Protein AF-A0A5C6LRG7-F1 (afdb_monomer_lite)

Structure (mmCIF, N/CA/C/O backbone):
data_AF-A0A5C6LRG7-F1
#
_entry.id   AF-A0A5C6LRG7-F1
#
loop_
_atom_site.group_PDB
_atom_site.id
_atom_site.type_symbol
_atom_site.label_atom_id
_atom_site.label_alt_id
_atom_site.label_comp_id
_atom_site.label_asym_id
_atom_site.label_entity_id
_atom_site.label_seq_id
_atom_site.pdbx_PDB_ins_code
_atom_site.Cartn_x
_atom_site.Cartn_y
_atom_site.Cartn_z
_atom_site.occupancy
_atom_site.B_iso_or_equiv
_atom_site.auth_seq_id
_atom_site.auth_comp_id
_atom_site.auth_asym_id
_atom_site.auth_atom_id
_atom_site.pdbx_PDB_model_num
ATOM 1 N N . MET A 1 1 ? 29.089 10.935 0.384 1.00 23.05 1 MET A N 1
ATOM 2 C CA . MET A 1 1 ? 28.560 11.699 1.531 1.00 23.05 1 MET A CA 1
ATOM 3 C C . MET A 1 1 ? 27.230 11.065 1.903 1.00 23.05 1 MET A C 1
ATOM 5 O O . MET A 1 1 ? 26.234 11.327 1.249 1.00 23.05 1 MET A O 1
ATOM 9 N N . ILE A 1 2 ? 27.254 10.106 2.831 1.00 22.41 2 ILE A N 1
ATOM 10 C CA . ILE A 1 2 ? 26.045 9.436 3.323 1.00 22.41 2 ILE A CA 1
ATOM 11 C C . ILE A 1 2 ? 25.555 10.299 4.480 1.00 22.41 2 ILE A C 1
ATOM 13 O O . ILE A 1 2 ? 26.233 10.390 5.501 1.00 22.41 2 ILE A O 1
ATOM 17 N N . LEU A 1 3 ? 24.439 10.997 4.290 1.00 21.09 3 LEU A N 1
ATOM 18 C CA . LEU A 1 3 ? 23.771 11.681 5.389 1.00 21.09 3 LEU A CA 1
ATOM 19 C C . LEU A 1 3 ? 23.158 10.600 6.284 1.00 21.09 3 LEU A C 1
ATOM 21 O O . LEU A 1 3 ? 22.197 9.940 5.900 1.00 21.09 3 LEU A O 1
ATOM 25 N N . GLN A 1 4 ? 23.749 10.400 7.462 1.00 26.89 4 GLN A N 1
ATOM 26 C CA . GLN A 1 4 ? 23.089 9.728 8.574 1.00 26.89 4 GLN A CA 1
ATOM 27 C C . GLN A 1 4 ? 21.919 10.612 9.010 1.00 26.89 4 GLN A C 1
ATOM 29 O O . GLN A 1 4 ? 22.099 11.570 9.758 1.00 26.89 4 GLN A O 1
ATOM 34 N N . THR A 1 5 ? 20.716 10.333 8.520 1.00 27.53 5 THR A N 1
ATOM 35 C CA . THR A 1 5 ? 19.507 10.898 9.115 1.00 27.53 5 THR A CA 1
ATOM 36 C C . THR A 1 5 ? 19.071 9.974 10.243 1.00 27.53 5 THR A C 1
ATOM 38 O O . THR A 1 5 ? 18.511 8.909 9.987 1.00 27.53 5 THR A O 1
ATOM 41 N N . ASN A 1 6 ? 19.342 10.389 11.484 1.00 28.02 6 ASN A N 1
ATOM 42 C CA . ASN A 1 6 ? 18.586 9.956 12.657 1.00 28.02 6 ASN A CA 1
ATOM 43 C C . ASN A 1 6 ? 17.111 10.288 12.393 1.00 28.02 6 ASN A C 1
ATOM 45 O O . ASN A 1 6 ? 16.696 11.436 12.553 1.00 28.02 6 ASN A O 1
ATOM 49 N N . LEU A 1 7 ? 16.345 9.308 11.924 1.00 30.39 7 LEU A N 1
ATOM 50 C CA . LEU A 1 7 ? 14.893 9.394 11.841 1.00 30.39 7 LEU A CA 1
ATOM 51 C C . LEU A 1 7 ? 14.324 8.622 13.037 1.00 30.39 7 LEU A C 1
ATOM 53 O O . LEU A 1 7 ? 14.796 7.519 13.306 1.00 30.39 7 LEU A O 1
ATOM 57 N N . PRO A 1 8 ? 13.374 9.203 13.785 1.00 30.03 8 PRO A N 1
ATOM 58 C CA . PRO A 1 8 ? 12.800 8.560 14.960 1.00 30.03 8 PRO A CA 1
ATOM 59 C C . PRO A 1 8 ? 11.998 7.309 14.562 1.00 30.03 8 PRO A C 1
ATOM 61 O O . PRO A 1 8 ? 11.436 7.259 13.466 1.00 30.03 8 PRO A O 1
ATOM 64 N N . ASP A 1 9 ? 11.923 6.326 15.468 1.00 39.16 9 ASP A N 1
ATOM 65 C CA . ASP A 1 9 ? 11.253 5.010 15.350 1.00 39.16 9 ASP A CA 1
ATOM 66 C C . ASP A 1 9 ? 9.706 5.075 15.205 1.00 39.16 9 ASP A C 1
ATOM 68 O O . ASP A 1 9 ? 8.965 4.236 15.729 1.00 39.16 9 ASP A O 1
ATOM 72 N N . CYS A 1 10 ? 9.194 6.106 14.532 1.00 30.56 10 CYS A N 1
ATOM 73 C CA . CYS A 1 10 ? 7.782 6.477 14.405 1.00 30.56 10 CYS A CA 1
ATOM 74 C C . CYS A 1 10 ? 7.243 6.258 12.979 1.00 30.56 10 CYS A C 1
ATOM 76 O O . CYS A 1 10 ? 6.340 6.975 12.549 1.00 30.56 10 CYS A O 1
ATOM 78 N N . TRP A 1 11 ? 7.853 5.371 12.189 1.00 44.16 11 TRP A N 1
ATOM 79 C CA . TRP A 1 11 ? 7.571 5.327 10.754 1.00 44.16 11 TRP A CA 1
ATOM 80 C C . TRP A 1 11 ? 6.279 4.554 10.404 1.00 44.16 11 TRP A C 1
ATOM 82 O O . TRP A 1 11 ? 6.015 3.520 11.026 1.00 44.16 11 TRP A O 1
ATOM 92 N N . PRO A 1 12 ? 5.480 5.008 9.409 1.00 49.31 12 PRO A N 1
ATOM 93 C CA . PRO A 1 12 ? 4.297 4.304 8.937 1.00 49.31 12 PRO A CA 1
ATOM 94 C C . PRO A 1 12 ? 4.581 2.913 8.362 1.00 49.31 12 PRO A C 1
ATOM 96 O O . PRO A 1 12 ? 5.537 2.678 7.621 1.00 49.31 12 PRO A O 1
ATOM 99 N N . ILE A 1 13 ? 3.660 2.001 8.643 1.00 51.53 13 ILE A N 1
ATOM 100 C CA . ILE A 1 13 ? 3.531 0.713 7.972 1.00 51.53 13 ILE A CA 1
ATOM 101 C C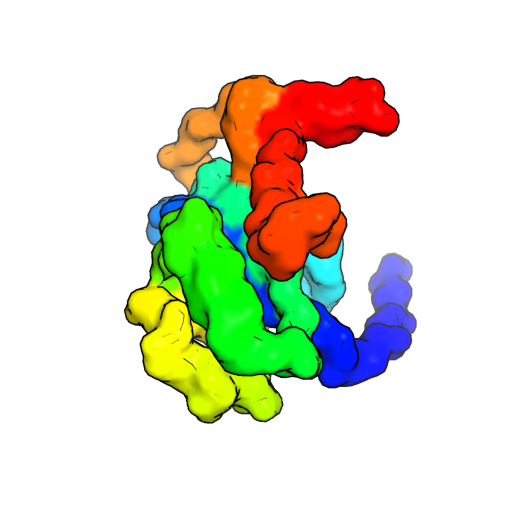 . ILE A 1 13 ? 3.205 0.968 6.500 1.00 51.53 13 ILE A C 1
ATOM 103 O O . ILE A 1 13 ? 2.510 1.922 6.148 1.00 51.53 13 ILE A O 1
ATOM 107 N N . THR A 1 14 ? 3.702 0.108 5.622 1.00 57.22 14 THR A N 1
ATOM 108 C CA . THR A 1 14 ? 3.540 0.262 4.178 1.00 57.22 14 THR A CA 1
ATOM 109 C C . THR A 1 14 ? 2.796 -0.925 3.602 1.00 57.22 14 THR A C 1
ATOM 111 O O . THR A 1 14 ? 3.287 -2.042 3.678 1.00 57.22 14 THR A O 1
ATOM 114 N N . ALA A 1 15 ? 1.644 -0.708 2.978 1.00 56.06 15 ALA A N 1
ATOM 115 C CA . ALA A 1 15 ? 0.927 -1.772 2.282 1.00 56.06 15 ALA A CA 1
ATOM 116 C C . ALA A 1 15 ? 1.019 -1.610 0.762 1.00 56.06 15 ALA A C 1
ATOM 118 O O . ALA A 1 15 ? 1.117 -0.485 0.269 1.00 56.06 15 ALA A O 1
ATOM 119 N N . PHE A 1 16 ? 0.978 -2.716 0.012 1.00 67.81 16 PHE A N 1
ATOM 120 C CA . PHE A 1 16 ? 0.923 -2.661 -1.450 1.00 67.81 16 PHE A CA 1
ATOM 121 C C . PHE A 1 16 ? 0.064 -3.752 -2.090 1.00 67.81 16 PHE A C 1
ATOM 123 O O . PHE A 1 16 ? -0.101 -4.859 -1.576 1.00 67.81 16 PHE A O 1
ATOM 130 N N . VAL A 1 17 ? -0.506 -3.390 -3.240 1.00 48.88 17 VAL A N 1
ATOM 131 C CA . VAL A 1 17 ? -1.616 -4.082 -3.922 1.00 48.88 17 VAL A CA 1
ATOM 132 C C . VAL A 1 17 ? -1.133 -5.154 -4.911 1.00 48.88 17 VAL A C 1
ATOM 134 O O . VAL A 1 17 ? -1.826 -6.139 -5.156 1.00 48.88 17 VAL A O 1
ATOM 137 N N . ARG A 1 18 ? 0.090 -5.027 -5.441 1.00 45.38 18 ARG A N 1
ATOM 138 C CA . ARG A 1 18 ? 0.733 -6.024 -6.315 1.00 45.38 18 ARG A CA 1
ATOM 139 C C . ARG A 1 18 ? 2.204 -6.179 -5.967 1.00 45.38 18 ARG A C 1
ATOM 141 O O . ARG A 1 18 ? 2.885 -5.185 -5.778 1.00 45.38 18 ARG A O 1
ATOM 148 N N . TYR A 1 19 ? 2.692 -7.413 -5.925 1.00 36.75 19 TYR A N 1
ATOM 149 C CA . TYR A 1 19 ? 4.117 -7.726 -5.840 1.00 36.75 19 TYR A CA 1
ATOM 150 C C . TYR A 1 19 ? 4.506 -8.575 -7.035 1.00 36.75 19 TYR A C 1
ATOM 152 O O . TYR A 1 19 ? 3.831 -9.562 -7.330 1.00 36.75 19 TYR A O 1
ATOM 160 N N . TYR A 1 20 ? 5.615 -8.231 -7.673 1.00 33.06 20 TYR A N 1
ATOM 161 C CA . TYR A 1 20 ? 6.305 -9.132 -8.582 1.00 33.06 20 TYR A CA 1
ATOM 162 C C . TYR A 1 20 ? 7.535 -9.663 -7.850 1.00 33.06 20 TYR A C 1
ATOM 164 O O . TYR A 1 20 ? 8.244 -8.910 -7.185 1.00 33.06 20 TYR A O 1
ATOM 172 N N . SER A 1 21 ? 7.775 -10.970 -7.960 1.00 35.25 21 SER A N 1
A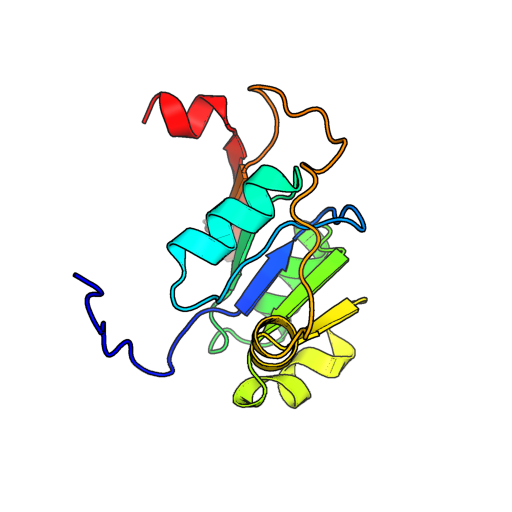TOM 173 C CA . SER A 1 21 ? 8.730 -11.765 -7.168 1.00 35.25 21 SER A CA 1
ATOM 174 C C . SER A 1 21 ? 10.214 -11.385 -7.314 1.00 35.25 21 SER A C 1
ATOM 176 O O . SER A 1 21 ? 11.081 -12.103 -6.823 1.00 35.25 21 SER A O 1
ATOM 178 N N . ARG A 1 22 ? 10.523 -10.274 -7.991 1.00 34.00 22 ARG A N 1
ATOM 179 C CA . ARG A 1 22 ? 11.875 -9.809 -8.318 1.00 34.00 22 ARG A CA 1
ATOM 180 C C . ARG A 1 22 ? 12.012 -8.317 -8.023 1.00 34.00 22 ARG A C 1
ATOM 182 O O . ARG A 1 22 ? 12.223 -7.507 -8.918 1.00 34.00 22 ARG A O 1
ATOM 189 N N . ALA A 1 23 ? 11.828 -7.933 -6.762 1.00 40.72 23 ALA A N 1
ATOM 190 C CA . ALA A 1 23 ? 12.088 -6.564 -6.332 1.00 40.72 23 ALA A CA 1
ATOM 191 C C . ALA A 1 23 ? 13.601 -6.345 -6.144 1.00 40.72 23 ALA A C 1
ATOM 193 O O . ALA A 1 23 ? 14.250 -7.013 -5.341 1.00 40.72 23 ALA A O 1
ATOM 194 N N . CYS A 1 24 ? 14.145 -5.399 -6.907 1.00 38.47 24 CYS A N 1
ATOM 195 C CA . CYS A 1 24 ? 15.531 -4.947 -6.845 1.00 38.47 24 CYS A CA 1
ATOM 196 C C . CYS A 1 24 ? 15.742 -4.052 -5.613 1.00 38.47 24 CYS A C 1
ATOM 198 O O . CYS A 1 24 ? 15.133 -2.983 -5.529 1.00 38.47 24 CYS A O 1
ATOM 200 N N . CYS A 1 25 ? 16.628 -4.441 -4.691 1.00 35.44 25 CYS A N 1
ATOM 201 C CA . CYS A 1 25 ? 16.988 -3.627 -3.528 1.00 35.44 25 CYS A CA 1
ATOM 202 C C . CYS A 1 25 ? 18.510 -3.666 -3.285 1.00 35.44 25 CYS A C 1
ATOM 204 O O . CYS A 1 25 ? 19.156 -4.643 -3.603 1.00 35.44 25 CYS A O 1
ATOM 206 N N . ARG A 1 26 ? 19.142 -2.619 -2.750 1.00 30.52 26 ARG A N 1
ATOM 207 C CA . ARG A 1 26 ? 20.513 -2.668 -2.210 1.00 30.52 26 ARG A CA 1
ATOM 208 C C . ARG A 1 26 ? 20.503 -1.811 -0.950 1.00 30.52 26 ARG A C 1
ATOM 210 O O . ARG A 1 26 ? 20.064 -0.673 -1.041 1.00 30.52 26 ARG A O 1
ATOM 217 N N . SER A 1 27 ? 20.936 -2.372 0.183 1.00 34.53 27 SER A N 1
ATOM 218 C CA . SER A 1 27 ? 21.152 -1.713 1.488 1.00 34.53 27 SER A CA 1
ATOM 219 C C . SER A 1 27 ? 20.185 -0.556 1.802 1.00 34.53 27 SER A C 1
ATOM 221 O O . SER A 1 27 ? 20.485 0.606 1.540 1.00 34.53 27 SER A O 1
ATOM 223 N N . PHE A 1 28 ? 19.017 -0.880 2.361 1.00 46.06 28 PHE A N 1
ATOM 224 C CA . PHE A 1 28 ? 17.924 0.074 2.568 1.00 46.06 28 PHE A CA 1
ATOM 225 C C . PHE A 1 28 ? 18.016 0.791 3.918 1.00 46.06 28 PHE A C 1
ATOM 227 O O . PHE A 1 28 ? 17.795 0.185 4.964 1.00 46.06 28 PHE A O 1
ATOM 234 N N . SER A 1 29 ? 18.259 2.099 3.888 1.00 42.94 29 SER A N 1
ATOM 235 C CA . SER A 1 29 ? 17.940 3.008 4.990 1.00 42.94 29 SER A CA 1
ATOM 236 C C . SER A 1 29 ? 17.244 4.254 4.427 1.00 42.94 29 SER A C 1
ATOM 238 O O . SER A 1 29 ? 17.854 5.056 3.725 1.00 42.94 29 SER A O 1
ATOM 240 N N . GLY A 1 30 ? 15.939 4.396 4.693 1.00 53.94 30 GLY A N 1
ATOM 241 C CA . GLY A 1 30 ? 15.150 5.590 4.355 1.00 53.94 30 GLY A CA 1
ATOM 242 C C . GLY A 1 30 ? 13.976 5.371 3.387 1.00 53.94 30 GLY A C 1
ATOM 243 O O . GLY A 1 30 ? 14.007 4.552 2.471 1.00 53.94 30 GLY A O 1
ATOM 244 N N . ASN A 1 31 ? 12.929 6.173 3.570 1.00 59.88 31 ASN A N 1
ATOM 245 C CA . ASN A 1 31 ? 11.583 5.946 3.018 1.00 59.88 31 ASN A CA 1
ATOM 246 C C . ASN A 1 31 ? 11.451 6.219 1.519 1.00 59.88 31 ASN A C 1
ATOM 248 O O . ASN A 1 31 ? 10.607 5.638 0.840 1.00 59.88 31 ASN A O 1
ATOM 252 N N . ALA A 1 32 ? 12.325 7.072 0.986 1.00 67.19 32 ALA A N 1
ATOM 253 C CA . ALA A 1 32 ? 12.386 7.356 -0.443 1.00 67.19 32 ALA A CA 1
ATOM 254 C C . ALA A 1 32 ? 12.802 6.119 -1.259 1.00 67.19 32 ALA A C 1
ATOM 256 O O . ALA A 1 32 ? 12.322 5.919 -2.374 1.00 67.19 32 ALA A O 1
ATOM 257 N N . LEU A 1 33 ? 13.662 5.261 -0.696 1.00 71.25 33 LEU A N 1
ATOM 258 C CA . LEU A 1 33 ? 14.103 4.030 -1.351 1.00 71.25 33 LEU A CA 1
ATOM 259 C C . LEU A 1 33 ? 12.995 2.975 -1.365 1.00 71.25 33 LEU A C 1
ATOM 261 O O . LEU A 1 33 ? 12.810 2.321 -2.389 1.00 71.25 33 LEU A O 1
ATOM 265 N N . LEU A 1 34 ? 12.237 2.836 -0.268 1.00 74.38 34 LEU A N 1
ATOM 266 C CA . LEU A 1 34 ? 11.093 1.921 -0.196 1.00 74.38 34 LEU A CA 1
ATOM 267 C C . LEU A 1 34 ? 10.025 2.287 -1.225 1.00 74.38 34 LEU A C 1
ATOM 269 O O . LEU A 1 34 ? 9.598 1.428 -1.995 1.00 74.38 34 LEU A O 1
ATOM 273 N N . LEU A 1 35 ? 9.663 3.569 -1.295 1.00 77.88 35 LEU A N 1
ATOM 274 C CA . LEU A 1 35 ? 8.749 4.060 -2.319 1.00 77.88 35 LEU A CA 1
ATOM 275 C C . LEU A 1 35 ? 9.279 3.730 -3.720 1.00 77.88 35 LEU A C 1
ATOM 277 O O . LEU A 1 35 ? 8.558 3.140 -4.516 1.00 77.88 35 LEU A O 1
ATOM 281 N N . LEU A 1 36 ? 10.552 4.024 -4.007 1.00 80.25 36 LEU A N 1
ATOM 282 C CA . LEU A 1 36 ? 11.152 3.737 -5.311 1.00 80.25 36 LEU A CA 1
ATOM 283 C C . LEU A 1 36 ? 11.146 2.239 -5.655 1.00 80.25 36 LEU A C 1
ATOM 285 O O . LEU A 1 36 ? 10.915 1.890 -6.810 1.00 80.25 36 LEU A O 1
ATOM 289 N N . ALA A 1 37 ? 11.394 1.357 -4.686 1.00 79.12 37 ALA A N 1
ATOM 290 C CA . ALA A 1 37 ? 11.336 -0.090 -4.889 1.00 79.12 37 ALA A CA 1
ATOM 291 C C . ALA A 1 37 ? 9.921 -0.555 -5.249 1.00 79.12 37 ALA A C 1
ATOM 293 O O . ALA A 1 37 ? 9.749 -1.325 -6.191 1.00 79.12 37 ALA A O 1
ATOM 294 N N . ILE A 1 38 ? 8.915 -0.036 -4.541 1.00 81.38 38 ILE A N 1
ATOM 295 C CA . ILE A 1 38 ? 7.494 -0.296 -4.802 1.00 81.38 38 ILE A CA 1
ATOM 296 C C . ILE A 1 38 ? 7.127 0.190 -6.207 1.00 81.38 38 ILE A C 1
ATOM 298 O O . ILE A 1 38 ? 6.599 -0.585 -7.002 1.00 81.38 38 ILE A O 1
ATOM 302 N N . VAL A 1 39 ? 7.506 1.423 -6.560 1.00 82.50 39 VAL A N 1
ATOM 303 C CA . VAL A 1 39 ? 7.259 1.973 -7.898 1.00 82.50 39 VAL A CA 1
ATOM 304 C C . VAL A 1 39 ? 7.924 1.118 -8.976 1.00 82.50 39 VAL A C 1
ATOM 306 O O . VAL A 1 39 ? 7.271 0.755 -9.947 1.00 82.50 39 VAL A O 1
ATOM 309 N N . LYS A 1 40 ? 9.200 0.744 -8.810 1.00 82.25 40 LYS A N 1
ATOM 310 C CA . LYS A 1 40 ? 9.930 -0.103 -9.771 1.00 82.25 40 LYS A CA 1
ATOM 311 C C . LYS A 1 40 ? 9.328 -1.496 -9.918 1.00 82.25 40 LYS A C 1
ATOM 313 O O . LYS A 1 40 ? 9.412 -2.073 -10.993 1.00 82.25 40 LYS A O 1
ATOM 318 N N . ALA A 1 41 ? 8.725 -2.028 -8.860 1.00 82.25 41 ALA A N 1
ATOM 319 C CA . ALA A 1 41 ? 7.997 -3.286 -8.910 1.00 82.25 41 ALA A CA 1
ATOM 320 C C . ALA A 1 41 ? 6.612 -3.149 -9.572 1.00 82.25 41 ALA A C 1
ATOM 322 O O . ALA A 1 41 ? 5.897 -4.140 -9.649 1.00 82.25 41 ALA A O 1
ATOM 323 N N . GLY A 1 42 ? 6.199 -1.956 -10.022 1.00 83.31 42 GLY A N 1
ATOM 324 C CA . GLY A 1 42 ? 4.847 -1.706 -10.535 1.00 83.31 42 GLY A CA 1
ATOM 325 C C . GLY A 1 42 ? 3.768 -1.871 -9.463 1.00 83.31 42 GLY A C 1
ATOM 326 O O . GLY A 1 42 ? 2.637 -2.255 -9.760 1.00 83.31 42 GLY A O 1
ATOM 327 N N . ALA A 1 43 ? 4.142 -1.648 -8.206 1.00 86.44 43 ALA A N 1
ATOM 328 C CA . ALA A 1 43 ? 3.275 -1.750 -7.051 1.00 86.44 43 ALA A CA 1
ATOM 329 C C . ALA A 1 43 ? 2.769 -0.363 -6.630 1.00 86.44 43 ALA A C 1
ATOM 331 O O . ALA A 1 43 ? 3.368 0.666 -6.943 1.00 86.44 43 ALA A O 1
ATOM 332 N N . THR A 1 44 ? 1.673 -0.347 -5.874 1.00 87.62 44 THR A N 1
ATOM 333 C CA . THR A 1 44 ? 1.073 0.876 -5.334 1.00 87.62 44 THR A CA 1
ATOM 334 C C . THR A 1 44 ? 1.371 0.998 -3.848 1.00 87.62 44 THR A C 1
ATOM 336 O O . THR A 1 44 ? 1.112 0.062 -3.097 1.00 87.62 44 THR A O 1
ATOM 339 N N . TYR A 1 45 ? 1.875 2.153 -3.423 1.00 87.00 45 TYR A N 1
ATOM 340 C CA . TYR A 1 45 ? 2.194 2.473 -2.035 1.00 87.00 45 TYR A CA 1
ATOM 341 C C . TYR A 1 45 ? 0.968 2.981 -1.259 1.00 87.00 45 TYR A C 1
ATOM 343 O O . TYR A 1 45 ? 0.314 3.938 -1.670 1.00 87.00 45 TYR A O 1
ATOM 351 N N . LEU A 1 46 ? 0.679 2.386 -0.104 1.00 88.56 46 LEU A N 1
ATOM 352 C CA . LEU A 1 46 ? -0.302 2.889 0.859 1.00 88.56 46 LEU A CA 1
ATOM 353 C C . LEU A 1 46 ? 0.396 3.158 2.205 1.00 88.56 46 LEU A C 1
ATOM 355 O O . LEU A 1 46 ? 0.729 2.194 2.903 1.00 88.56 46 LEU A O 1
ATOM 359 N N . PRO A 1 47 ? 0.623 4.431 2.585 1.00 86.44 47 PRO A N 1
ATOM 360 C CA . PRO A 1 47 ? 1.141 4.768 3.905 1.00 86.44 47 PRO A CA 1
ATOM 361 C C . PRO A 1 47 ? 0.068 4.548 4.977 1.00 86.44 47 PRO A C 1
ATOM 363 O O . PRO A 1 47 ? -1.069 5.007 4.839 1.00 86.44 47 PRO A O 1
ATOM 366 N N . LEU A 1 48 ? 0.446 3.889 6.069 1.00 84.06 48 LEU A N 1
ATOM 367 C CA . LEU A 1 48 ? -0.416 3.606 7.214 1.00 84.06 48 LEU A CA 1
ATOM 368 C C . LEU A 1 48 ? 0.259 4.041 8.508 1.00 84.06 48 LEU A C 1
ATOM 370 O O . LEU A 1 48 ? 1.355 3.591 8.820 1.00 84.06 48 LEU A O 1
ATOM 374 N N . ASP A 1 49 ? -0.415 4.863 9.301 1.00 83.69 49 ASP A N 1
ATOM 375 C CA . ASP A 1 49 ? 0.053 5.180 10.648 1.00 83.69 49 ASP A CA 1
ATOM 376 C C . ASP A 1 49 ? -0.230 3.987 11.591 1.00 83.69 49 ASP A C 1
ATOM 378 O O . ASP A 1 49 ? -1.399 3.604 11.727 1.00 83.69 49 ASP A O 1
ATOM 382 N N . PRO A 1 50 ? 0.788 3.375 12.235 1.00 80.19 50 PRO A N 1
ATOM 383 C CA . PRO A 1 50 ? 0.593 2.281 13.193 1.00 80.19 50 PRO A CA 1
ATOM 384 C C . PRO A 1 50 ? -0.298 2.662 14.377 1.00 80.19 50 PRO A C 1
ATOM 386 O O . PRO A 1 50 ? -0.934 1.787 14.969 1.00 80.19 50 PRO A O 1
ATOM 389 N N . GLU A 1 51 ? -0.365 3.949 14.718 1.00 83.00 51 GLU A N 1
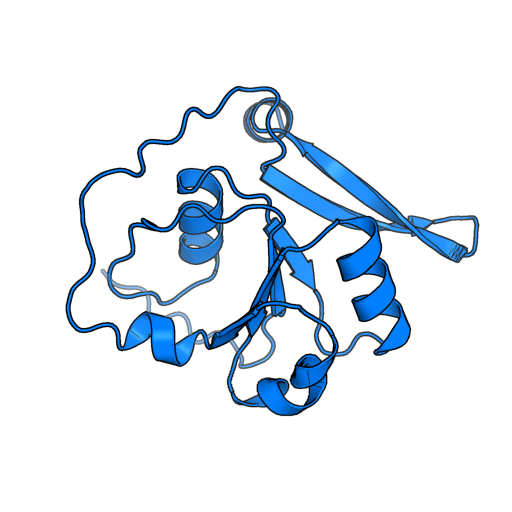ATOM 390 C CA . GLU A 1 51 ? -1.157 4.455 15.834 1.00 83.00 51 GLU A CA 1
ATOM 391 C C . GLU A 1 51 ? -2.650 4.560 15.482 1.00 83.00 51 GLU A C 1
ATOM 393 O O . GLU A 1 51 ? -3.495 4.716 16.368 1.00 83.00 51 GLU A O 1
ATOM 398 N N . TYR A 1 52 ? -3.026 4.400 14.204 1.00 85.25 52 TYR A N 1
ATOM 399 C CA . TYR A 1 52 ? -4.434 4.331 13.822 1.00 85.25 52 TYR A CA 1
ATOM 400 C C . TYR A 1 52 ? -5.141 3.132 14.457 1.00 85.25 52 TYR A C 1
ATOM 402 O O . TYR A 1 52 ? -4.566 2.044 14.549 1.00 85.25 52 TYR A O 1
ATOM 410 N N . PRO A 1 53 ? -6.423 3.284 14.847 1.00 88.50 53 PRO A N 1
ATOM 411 C CA . PRO A 1 53 ? -7.212 2.171 15.352 1.00 88.50 53 PRO A CA 1
ATOM 412 C C . PRO A 1 53 ? -7.177 0.980 14.392 1.00 88.50 53 PRO A C 1
ATOM 414 O O . PRO A 1 53 ? -7.290 1.157 13.179 1.00 88.50 53 PRO A O 1
ATOM 417 N N . GLN A 1 54 ? -7.087 -0.230 14.941 1.00 87.19 54 GLN A N 1
ATOM 418 C CA . GLN A 1 54 ? -7.026 -1.481 14.178 1.00 87.19 54 GLN A CA 1
ATOM 419 C C . GLN A 1 54 ? -8.094 -1.561 13.076 1.00 87.19 54 GLN A C 1
ATOM 421 O O . GLN A 1 54 ? -7.754 -1.752 11.913 1.00 87.19 54 GLN A O 1
ATOM 426 N N . ALA A 1 55 ? -9.359 -1.298 13.414 1.00 88.50 55 ALA A N 1
ATOM 427 C CA . ALA A 1 55 ? -10.464 -1.341 12.455 1.00 88.50 55 ALA A CA 1
ATOM 428 C C . ALA A 1 55 ? -10.280 -0.374 11.268 1.00 88.50 55 ALA A C 1
ATOM 430 O O . ALA A 1 55 ? -10.720 -0.654 10.155 1.00 88.50 55 ALA A O 1
ATOM 431 N N . ARG A 1 56 ? -9.610 0.767 11.483 1.00 89.12 56 ARG A N 1
ATOM 432 C CA . ARG A 1 56 ? -9.306 1.728 10.414 1.00 89.12 56 ARG A CA 1
ATOM 433 C C . ARG A 1 56 ? -8.239 1.180 9.471 1.00 89.12 56 ARG A C 1
ATOM 435 O O . ARG A 1 56 ? -8.375 1.335 8.262 1.00 89.12 56 ARG A O 1
ATOM 442 N N . ILE A 1 57 ? -7.196 0.555 10.014 1.00 87.44 57 ILE A N 1
ATOM 443 C CA . ILE A 1 57 ? -6.125 -0.049 9.216 1.00 87.44 57 ILE A CA 1
ATOM 444 C C . ILE A 1 57 ? -6.677 -1.227 8.407 1.00 87.44 57 ILE A C 1
ATOM 446 O O . ILE A 1 57 ? -6.461 -1.281 7.201 1.00 87.44 57 ILE A O 1
ATOM 450 N N . GLU A 1 58 ? -7.450 -2.114 9.037 1.00 88.19 58 GLU A N 1
ATOM 451 C CA . GLU A 1 58 ? -8.115 -3.237 8.361 1.00 88.19 58 GLU A CA 1
ATOM 452 C C . GLU A 1 58 ? -9.00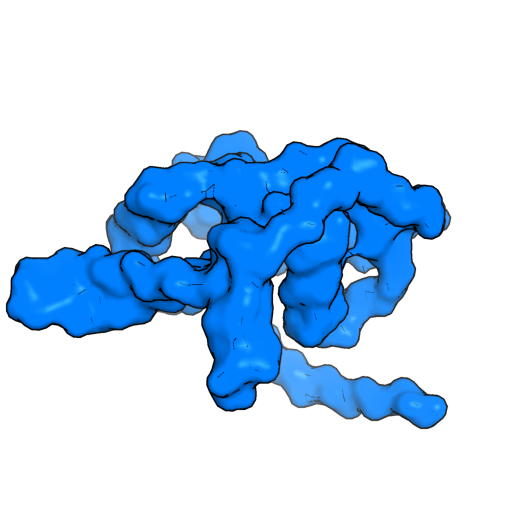3 -2.758 7.210 1.00 88.19 58 GLU A C 1
ATOM 454 O O . GLU A 1 58 ? -8.897 -3.279 6.101 1.00 88.19 58 GLU A O 1
ATOM 459 N N . PHE A 1 59 ? -9.812 -1.718 7.440 1.00 88.62 59 PHE A N 1
ATOM 460 C CA . PHE A 1 59 ? -10.615 -1.097 6.388 1.00 88.62 59 PHE A CA 1
ATOM 461 C C . PHE A 1 59 ? -9.747 -0.609 5.220 1.00 88.62 59 PHE A C 1
ATOM 463 O O . PHE A 1 59 ? -10.019 -0.958 4.077 1.00 88.62 59 PHE A O 1
ATOM 470 N N . MET A 1 60 ? -8.685 0.157 5.492 1.00 88.56 60 MET A N 1
ATOM 471 C CA . MET A 1 60 ? -7.817 0.708 4.443 1.00 88.56 60 MET A CA 1
ATOM 472 C C . MET A 1 60 ? -7.089 -0.386 3.650 1.00 88.56 60 MET A C 1
ATOM 474 O O . MET A 1 60 ? -6.924 -0.256 2.437 1.00 88.56 60 MET A O 1
ATOM 478 N N . LEU A 1 61 ? -6.661 -1.464 4.316 1.00 87.62 61 LEU A N 1
ATOM 479 C CA . LEU A 1 61 ? -6.031 -2.619 3.673 1.00 87.62 61 LEU A CA 1
ATOM 480 C C . LEU A 1 61 ? -7.012 -3.365 2.765 1.00 87.62 61 LEU A C 1
ATOM 482 O O . LEU A 1 61 ? -6.651 -3.734 1.647 1.00 87.62 61 LEU A O 1
ATOM 486 N N . GLN A 1 62 ? -8.244 -3.571 3.236 1.00 87.75 62 GLN A N 1
ATOM 487 C CA . GLN A 1 62 ? -9.295 -4.246 2.479 1.00 87.75 62 GLN A CA 1
ATOM 488 C C . GLN A 1 62 ? -9.762 -3.411 1.283 1.00 87.75 62 GLN A C 1
ATOM 490 O O . GLN A 1 62 ? -9.791 -3.931 0.170 1.00 87.75 62 GLN A O 1
ATOM 495 N N . ASP A 1 63 ? -10.066 -2.128 1.490 1.00 88.81 63 ASP A N 1
ATOM 496 C CA . ASP A 1 63 ? -10.536 -1.207 0.445 1.00 88.81 63 ASP A CA 1
ATOM 497 C C . ASP A 1 63 ? -9.471 -0.991 -0.642 1.00 88.81 63 ASP A C 1
ATOM 499 O O . ASP A 1 63 ? -9.775 -1.019 -1.833 1.00 88.81 63 ASP A O 1
ATOM 503 N N . ALA A 1 64 ? -8.191 -0.906 -0.259 1.00 86.56 64 ALA A N 1
ATOM 504 C CA . ALA A 1 64 ? -7.096 -0.825 -1.224 1.00 86.56 64 ALA A CA 1
ATOM 505 C C . ALA A 1 64 ? -6.774 -2.164 -1.915 1.00 86.56 64 ALA A C 1
ATOM 507 O O . ALA A 1 64 ? -6.000 -2.178 -2.871 1.00 86.56 64 ALA A O 1
ATOM 508 N N . GLY A 1 65 ? -7.302 -3.295 -1.435 1.00 85.38 65 GLY A N 1
ATOM 509 C CA . GLY A 1 65 ? -6.932 -4.621 -1.933 1.00 85.38 65 GLY A CA 1
ATOM 510 C C . GLY A 1 65 ? -5.463 -4.976 -1.674 1.00 85.38 65 GLY A C 1
ATOM 511 O O . GLY A 1 65 ? -4.828 -5.629 -2.504 1.00 85.38 65 GLY A O 1
ATOM 512 N N . ALA A 1 66 ? -4.897 -4.532 -0.548 1.00 84.44 66 ALA A N 1
ATOM 513 C CA . ALA A 1 66 ? -3.490 -4.743 -0.225 1.00 84.44 66 ALA A CA 1
ATOM 514 C C . ALA A 1 66 ? -3.145 -6.240 -0.108 1.00 84.44 66 ALA A C 1
ATOM 516 O O . ALA A 1 66 ? -3.730 -6.985 0.681 1.00 84.44 66 ALA A O 1
ATOM 517 N N . ALA A 1 67 ? -2.157 -6.681 -0.886 1.00 80.94 67 ALA A N 1
ATOM 518 C CA . ALA A 1 67 ? -1.675 -8.059 -0.898 1.00 80.94 67 ALA A CA 1
ATOM 519 C C . ALA A 1 67 ? -0.515 -8.285 0.084 1.00 80.94 67 ALA A C 1
ATOM 521 O O . ALA A 1 67 ? -0.333 -9.405 0.567 1.00 80.94 67 ALA A O 1
ATOM 522 N N . TYR A 1 68 ? 0.249 -7.232 0.377 1.00 84.31 68 TYR A N 1
ATOM 523 C CA . TYR A 1 68 ? 1.424 -7.268 1.240 1.00 84.31 68 TYR A CA 1
ATOM 524 C C . TYR A 1 68 ? 1.450 -6.083 2.197 1.00 84.31 68 TYR A C 1
ATOM 526 O O . TYR A 1 68 ? 0.999 -4.989 1.852 1.00 84.31 68 TYR A O 1
ATOM 534 N N . LEU A 1 69 ? 2.041 -6.308 3.367 1.00 85.69 69 LEU A N 1
ATOM 535 C CA . LEU A 1 69 ? 2.285 -5.314 4.400 1.00 85.69 69 LEU A CA 1
ATOM 536 C C . LEU A 1 69 ? 3.753 -5.359 4.828 1.00 85.69 69 LEU A C 1
ATOM 538 O O . LEU A 1 69 ? 4.213 -6.378 5.327 1.00 85.69 69 LEU A O 1
ATOM 542 N N . ILE A 1 70 ? 4.489 -4.270 4.651 1.00 82.56 70 ILE A N 1
ATOM 543 C CA . ILE A 1 70 ? 5.825 -4.073 5.211 1.00 82.56 70 ILE A CA 1
ATOM 544 C C . ILE A 1 70 ? 5.694 -3.333 6.535 1.00 82.56 70 ILE A C 1
ATOM 546 O O . ILE A 1 70 ? 5.110 -2.250 6.593 1.00 82.56 70 ILE A O 1
ATOM 550 N N . THR A 1 71 ? 6.263 -3.909 7.587 1.00 81.94 71 THR A N 1
ATOM 551 C CA . THR A 1 71 ? 6.291 -3.325 8.930 1.00 81.94 71 THR A CA 1
ATOM 552 C C . THR A 1 71 ? 7.623 -3.627 9.618 1.00 81.94 71 THR A C 1
ATOM 554 O O . THR A 1 71 ? 8.390 -4.474 9.159 1.00 81.94 71 THR A O 1
ATOM 557 N N . SER A 1 72 ? 7.912 -2.933 10.716 1.00 79.56 72 SER A N 1
ATOM 558 C CA . SER A 1 72 ? 9.025 -3.272 11.606 1.00 79.56 72 SER A CA 1
ATOM 559 C C . SER A 1 72 ? 8.625 -4.353 12.613 1.00 79.56 72 SER A C 1
ATOM 561 O O . SER A 1 72 ? 7.436 -4.571 12.874 1.00 79.56 72 SER A O 1
ATOM 563 N N . GLU A 1 73 ? 9.627 -4.999 13.215 1.00 80.75 73 GLU A N 1
ATOM 564 C CA . GLU A 1 73 ? 9.435 -6.039 14.233 1.00 80.75 73 GLU A CA 1
ATOM 565 C C . GLU A 1 73 ? 8.593 -5.541 15.419 1.00 80.75 73 GLU A C 1
ATOM 567 O O . GLU A 1 73 ? 7.683 -6.241 15.860 1.00 80.75 73 GLU A O 1
ATOM 572 N N . LYS A 1 74 ? 8.795 -4.281 15.839 1.00 81.25 74 LYS A N 1
ATOM 573 C CA . LYS A 1 74 ? 8.033 -3.588 16.900 1.00 81.25 74 LYS A CA 1
ATOM 574 C C . LYS A 1 74 ? 6.513 -3.696 16.737 1.00 81.25 74 LYS A C 1
ATOM 576 O O . LYS A 1 74 ? 5.779 -3.690 17.721 1.00 81.25 74 LYS A O 1
ATOM 581 N N . TYR A 1 75 ? 6.042 -3.735 15.497 1.00 80.88 75 TYR A N 1
ATOM 582 C CA . TYR A 1 75 ? 4.627 -3.694 15.151 1.00 80.88 75 TYR A CA 1
ATOM 583 C C . TYR A 1 75 ? 4.107 -5.035 14.607 1.00 80.88 75 TYR A C 1
ATOM 585 O O . TYR A 1 75 ? 2.916 -5.161 14.337 1.00 80.88 75 TYR A O 1
ATOM 593 N N . SER A 1 76 ? 4.971 -6.040 14.459 1.00 79.12 76 SER A N 1
ATOM 594 C CA . SER A 1 76 ? 4.654 -7.328 13.828 1.00 79.12 76 SER A CA 1
ATOM 595 C C . SER A 1 76 ? 3.445 -8.039 14.453 1.00 79.12 76 SER A C 1
ATOM 597 O O . SER A 1 76 ? 2.502 -8.370 13.731 1.00 79.12 76 SER A O 1
ATOM 599 N N . ASP A 1 77 ? 3.420 -8.173 15.782 1.00 83.00 77 ASP A N 1
ATOM 600 C CA . ASP A 1 77 ? 2.331 -8.819 16.531 1.00 83.00 77 ASP A CA 1
ATOM 601 C C . ASP A 1 77 ? 0.978 -8.144 16.294 1.00 83.00 77 ASP A C 1
ATOM 603 O O . ASP A 1 77 ? -0.051 -8.807 16.165 1.00 83.00 77 ASP A O 1
ATOM 607 N N . ARG A 1 78 ? 0.971 -6.810 16.180 1.00 82.25 78 ARG A N 1
ATOM 608 C CA . ARG A 1 78 ? -0.253 -6.043 15.932 1.00 82.25 78 ARG A CA 1
ATOM 609 C C . ARG A 1 78 ? -0.851 -6.380 14.572 1.00 82.25 78 ARG A C 1
ATOM 611 O O . ARG A 1 78 ? -2.066 -6.421 14.457 1.00 82.25 78 ARG A O 1
ATOM 618 N N . PHE A 1 79 ? -0.028 -6.613 13.551 1.00 80.81 79 PHE A N 1
ATOM 619 C CA . PHE A 1 79 ? -0.499 -6.765 12.171 1.00 80.81 79 PHE A CA 1
ATOM 620 C C . PHE A 1 79 ? -0.620 -8.207 11.696 1.00 80.81 79 PHE A C 1
ATOM 622 O O . PHE A 1 79 ? -1.121 -8.419 10.592 1.00 80.81 79 PHE A O 1
ATOM 629 N N . GLN A 1 80 ? -0.219 -9.185 12.515 1.00 77.62 80 GLN A N 1
ATOM 630 C CA . GLN A 1 80 ? -0.102 -10.596 12.136 1.00 77.62 80 GLN A CA 1
ATOM 631 C C . GLN A 1 80 ? -1.363 -11.180 11.473 1.00 77.62 80 GLN A C 1
ATOM 633 O O . GLN A 1 80 ? -1.264 -12.054 10.615 1.00 77.62 80 GLN A O 1
ATOM 638 N N . THR A 1 81 ? -2.547 -10.679 11.834 1.00 79.94 81 THR A N 1
ATOM 639 C CA . THR A 1 81 ? -3.848 -11.143 11.326 1.00 79.94 81 THR A CA 1
ATOM 640 C C . THR A 1 81 ? -4.486 -10.222 10.280 1.00 79.94 81 THR A C 1
ATOM 642 O O . THR A 1 81 ? -5.520 -10.574 9.716 1.00 79.94 81 THR A O 1
ATOM 645 N N . MET A 1 82 ? -3.897 -9.054 9.999 1.00 76.81 82 MET A N 1
ATOM 646 C CA . MET A 1 82 ? -4.526 -7.999 9.188 1.00 76.81 82 MET A CA 1
ATOM 647 C C . MET A 1 82 ? -4.182 -8.060 7.699 1.00 76.81 82 MET A C 1
ATOM 649 O O . MET A 1 82 ? -4.891 -7.477 6.880 1.00 76.81 82 MET A O 1
ATOM 653 N N . ALA A 1 83 ? -3.096 -8.742 7.328 1.00 74.00 83 ALA A N 1
ATOM 654 C CA . ALA A 1 83 ? -2.643 -8.844 5.946 1.00 74.00 83 ALA A CA 1
ATOM 655 C C . ALA A 1 83 ? -2.298 -10.287 5.576 1.00 74.00 83 ALA A C 1
ATOM 657 O O . ALA A 1 83 ? -1.820 -11.063 6.398 1.00 74.00 83 ALA A O 1
ATOM 658 N N . LYS A 1 84 ? -2.509 -10.636 4.302 1.00 73.38 84 LYS A N 1
ATOM 659 C CA . LYS A 1 84 ? -2.217 -11.983 3.782 1.00 73.38 84 LYS A CA 1
ATOM 660 C C . LYS A 1 84 ? -0.727 -12.308 3.803 1.00 73.38 84 LYS A C 1
ATOM 662 O O . LYS A 1 84 ? -0.357 -13.448 4.050 1.00 73.38 84 LYS A O 1
ATOM 667 N N . ASN A 1 85 ? 0.107 -11.311 3.519 1.00 81.50 85 ASN A N 1
ATOM 668 C CA . ASN A 1 85 ? 1.555 -11.438 3.511 1.00 81.50 85 ASN A CA 1
ATOM 669 C C . ASN A 1 85 ? 2.150 -10.268 4.287 1.00 81.50 85 ASN A C 1
ATOM 671 O O . ASN A 1 85 ? 1.870 -9.111 3.970 1.00 81.50 85 ASN A O 1
ATOM 675 N N . ILE A 1 86 ? 2.989 -10.566 5.274 1.00 80.44 86 ILE A N 1
ATOM 676 C CA . ILE A 1 86 ? 3.680 -9.554 6.068 1.00 80.44 86 ILE A CA 1
ATOM 677 C C . ILE A 1 86 ? 5.176 -9.722 5.843 1.00 80.44 86 ILE A C 1
ATOM 679 O O . ILE A 1 86 ? 5.715 -10.822 5.940 1.00 80.44 86 ILE A O 1
ATOM 683 N N . LEU A 1 87 ? 5.837 -8.620 5.520 1.00 79.06 87 LEU A N 1
ATOM 684 C CA . LEU A 1 87 ? 7.268 -8.534 5.301 1.00 79.06 87 LEU A CA 1
ATOM 685 C C . LEU A 1 87 ? 7.869 -7.668 6.407 1.00 79.06 87 LEU A C 1
ATOM 687 O O . LEU A 1 87 ? 7.409 -6.555 6.655 1.00 79.06 87 LEU A O 1
ATOM 691 N N . MET A 1 88 ? 8.904 -8.173 7.070 1.00 77.69 88 MET A N 1
ATOM 692 C CA . MET A 1 88 ? 9.653 -7.379 8.043 1.00 77.69 88 MET A CA 1
ATOM 693 C C . MET A 1 88 ? 10.709 -6.551 7.323 1.00 77.69 88 MET A C 1
ATOM 695 O O . MET A 1 88 ? 11.516 -7.101 6.570 1.00 77.69 88 MET A O 1
ATOM 699 N N . GLU A 1 89 ? 10.743 -5.246 7.583 1.00 74.19 89 GLU A N 1
ATOM 700 C CA . GLU A 1 89 ? 11.748 -4.352 6.998 1.00 74.19 89 GLU A CA 1
ATOM 701 C C . GLU A 1 89 ? 13.177 -4.815 7.327 1.00 74.19 89 GLU A C 1
ATOM 703 O O . GLU A 1 89 ? 14.041 -4.860 6.450 1.00 74.19 89 GLU A O 1
ATOM 708 N N . ASP A 1 90 ? 13.418 -5.247 8.566 1.00 69.75 90 ASP A N 1
ATOM 709 C CA . ASP A 1 90 ? 14.746 -5.674 9.011 1.00 69.75 90 ASP A CA 1
ATOM 710 C C . ASP A 1 90 ? 15.226 -6.954 8.317 1.00 69.75 90 ASP A C 1
ATOM 712 O O . ASP A 1 90 ? 16.419 -7.091 8.036 1.00 69.75 90 ASP A O 1
ATOM 716 N N . LEU A 1 91 ? 14.307 -7.857 7.955 1.00 65.31 91 LEU A N 1
ATOM 717 C CA . LEU A 1 91 ? 14.634 -9.046 7.163 1.00 65.31 91 LEU A CA 1
ATOM 718 C C . LEU A 1 91 ? 14.965 -8.681 5.713 1.00 65.31 91 LEU A C 1
ATOM 720 O O . LEU A 1 91 ? 15.870 -9.272 5.125 1.00 65.31 91 LEU A O 1
ATOM 724 N N . LEU A 1 92 ? 14.290 -7.674 5.147 1.00 66.25 92 LEU A N 1
ATOM 725 C CA . LEU A 1 92 ? 14.610 -7.169 3.809 1.00 66.25 92 LEU A CA 1
ATOM 726 C C . LEU A 1 92 ? 16.016 -6.560 3.755 1.00 66.25 92 LEU A C 1
ATOM 728 O O . LEU A 1 92 ? 16.674 -6.678 2.726 1.00 66.25 92 LEU A O 1
ATOM 732 N N . ARG A 1 93 ? 16.501 -5.957 4.850 1.00 64.56 93 ARG A N 1
ATOM 733 C CA . ARG A 1 93 ? 17.864 -5.397 4.943 1.00 64.56 93 ARG A CA 1
ATOM 734 C C . ARG A 1 93 ? 18.950 -6.471 5.010 1.00 64.56 93 ARG A C 1
ATOM 736 O O . ARG A 1 93 ? 20.049 -6.252 4.501 1.00 64.56 93 ARG A O 1
ATOM 743 N N . GLN A 1 94 ? 18.646 -7.611 5.625 1.00 63.56 94 GLN A N 1
ATOM 744 C CA . GLN A 1 94 ? 19.593 -8.703 5.878 1.00 63.56 94 GLN A CA 1
ATOM 745 C C . GLN A 1 94 ? 19.724 -9.694 4.712 1.00 63.56 94 GLN A C 1
ATOM 747 O O . GLN A 1 94 ? 20.499 -10.645 4.805 1.00 63.56 94 GLN A O 1
ATOM 752 N N . ALA A 1 95 ? 18.997 -9.486 3.608 1.00 61.25 95 ALA A N 1
ATOM 753 C CA . ALA A 1 95 ? 19.076 -10.355 2.442 1.00 61.25 95 ALA A CA 1
ATOM 754 C C . ALA A 1 95 ? 20.527 -10.413 1.898 1.00 61.25 95 ALA A C 1
ATOM 756 O O . ALA A 1 95 ? 21.082 -9.378 1.517 1.00 61.25 95 ALA A O 1
ATOM 757 N N . PRO A 1 96 ? 21.159 -11.605 1.852 1.00 49.50 96 PRO A N 1
ATOM 758 C CA . PRO A 1 96 ? 22.598 -11.745 1.606 1.00 49.50 96 PRO A CA 1
ATOM 759 C C . PRO A 1 96 ? 23.001 -11.436 0.160 1.00 49.50 96 PRO A C 1
ATOM 761 O O . PRO A 1 96 ? 24.159 -11.117 -0.109 1.00 49.50 96 PRO A O 1
ATOM 764 N N . GLN A 1 97 ? 22.056 -11.514 -0.778 1.00 58.75 97 GLN A N 1
ATOM 765 C CA . GLN A 1 97 ? 22.282 -11.222 -2.185 1.00 58.75 97 GLN A CA 1
ATOM 766 C C . GLN A 1 97 ? 20.994 -10.678 -2.796 1.00 58.75 97 GLN A C 1
ATOM 768 O O . GLN A 1 97 ? 19.952 -11.330 -2.762 1.00 58.75 97 GLN A O 1
ATOM 773 N N . TYR A 1 98 ? 21.069 -9.472 -3.344 1.00 64.69 98 TYR A N 1
ATOM 774 C CA . TYR A 1 98 ? 19.958 -8.874 -4.063 1.00 64.69 98 TYR A CA 1
ATOM 775 C C . TYR A 1 98 ? 20.127 -9.117 -5.558 1.00 64.69 98 TYR A C 1
ATOM 777 O O . TYR A 1 98 ? 21.220 -8.924 -6.098 1.00 64.69 98 TYR A O 1
ATOM 785 N N . ASP A 1 99 ? 19.044 -9.509 -6.225 1.00 66.69 99 ASP A N 1
ATOM 786 C CA . ASP A 1 99 ? 19.008 -9.535 -7.681 1.00 66.69 99 ASP A CA 1
ATOM 787 C C . ASP A 1 99 ? 19.008 -8.089 -8.202 1.00 66.69 99 ASP A C 1
ATOM 789 O O . ASP A 1 99 ? 18.184 -7.255 -7.813 1.00 66.69 99 ASP A O 1
ATOM 793 N N . VAL A 1 100 ? 19.987 -7.773 -9.046 1.00 69.38 100 VAL A N 1
ATOM 794 C CA . VAL A 1 100 ? 20.130 -6.453 -9.678 1.00 69.38 100 VAL A CA 1
ATOM 795 C C . VAL A 1 100 ? 19.455 -6.397 -11.046 1.00 69.38 100 VAL A C 1
ATOM 797 O O . VAL A 1 100 ? 19.454 -5.345 -11.685 1.00 69.38 100 VAL A O 1
ATOM 800 N N . THR A 1 101 ? 18.879 -7.512 -11.493 1.00 75.12 101 THR A N 1
ATOM 801 C CA . THR A 1 101 ? 18.089 -7.574 -12.716 1.00 75.12 101 THR A CA 1
ATOM 802 C C . THR A 1 101 ? 16.848 -6.695 -12.552 1.00 75.12 101 THR A C 1
ATOM 804 O O . THR A 1 101 ? 16.124 -6.839 -11.561 1.00 75.12 101 THR A O 1
ATOM 807 N N . PRO A 1 102 ? 16.577 -5.770 -13.491 1.00 71.31 102 PRO A N 1
ATOM 808 C CA . PRO A 1 102 ? 15.335 -5.017 -13.475 1.00 71.31 102 PRO A CA 1
ATOM 809 C C . PRO A 1 102 ? 14.127 -5.968 -13.471 1.00 71.31 102 PRO A C 1
ATOM 811 O O . PRO A 1 102 ? 14.143 -6.961 -14.205 1.00 71.31 102 PRO A O 1
ATOM 814 N N . PRO A 1 103 ? 13.086 -5.691 -12.668 1.00 77.00 103 PRO A N 1
ATOM 815 C CA . PRO A 1 103 ? 11.856 -6.466 -12.720 1.00 77.00 103 PRO A CA 1
ATOM 816 C C . PRO A 1 103 ? 11.262 -6.403 -14.128 1.00 77.00 103 PRO A C 1
ATOM 818 O O . PRO A 1 103 ? 11.184 -5.334 -14.733 1.00 77.00 103 PRO A O 1
ATOM 821 N N . ASP A 1 104 ? 10.826 -7.553 -14.633 1.00 83.81 104 ASP A N 1
ATOM 822 C CA . ASP A 1 104 ? 10.116 -7.656 -15.907 1.00 83.81 104 ASP A CA 1
ATOM 823 C C . ASP A 1 104 ? 8.656 -7.224 -15.713 1.00 83.81 104 ASP A C 1
ATOM 825 O O . ASP A 1 104 ? 7.746 -8.041 -15.565 1.00 83.81 104 ASP A O 1
ATOM 829 N N . VAL A 1 105 ? 8.460 -5.912 -15.565 1.00 84.12 105 VAL A N 1
ATOM 830 C CA . VAL A 1 105 ? 7.167 -5.283 -15.291 1.00 84.12 105 VAL A CA 1
ATOM 831 C C . VAL A 1 105 ? 6.996 -4.084 -16.213 1.00 84.12 105 VAL A C 1
ATOM 833 O O . VAL A 1 105 ? 7.834 -3.185 -16.259 1.00 84.12 105 VAL A O 1
ATOM 836 N N . MET A 1 106 ? 5.880 -4.055 -16.937 1.00 87.69 106 MET A N 1
ATOM 837 C CA . MET A 1 106 ? 5.471 -2.894 -17.720 1.00 87.69 106 MET A CA 1
ATOM 838 C C . MET A 1 106 ? 4.704 -1.924 -16.819 1.00 87.69 106 MET A C 1
ATOM 840 O O . MET A 1 106 ? 3.729 -2.319 -16.185 1.00 87.69 106 MET A O 1
ATOM 844 N N . ILE A 1 107 ? 5.149 -0.669 -16.777 1.00 87.44 107 ILE A N 1
ATOM 845 C CA . ILE A 1 107 ? 4.523 0.416 -16.014 1.00 87.44 107 ILE A CA 1
ATOM 846 C C . ILE A 1 107 ? 4.133 1.520 -16.998 1.00 87.44 107 ILE A C 1
ATOM 848 O O . ILE A 1 107 ? 4.937 1.940 -17.831 1.00 87.44 107 ILE A O 1
ATOM 852 N N . THR A 1 108 ? 2.896 1.985 -16.901 1.00 91.38 108 THR A N 1
ATOM 853 C CA . THR A 1 108 ? 2.278 3.019 -17.731 1.00 91.38 108 THR A CA 1
ATOM 854 C C . THR A 1 108 ? 2.043 4.297 -16.930 1.00 91.38 108 THR A C 1
ATOM 856 O O . THR A 1 108 ? 2.026 4.302 -15.701 1.00 91.38 108 THR A O 1
ATOM 859 N N . MET A 1 109 ? 1.798 5.405 -17.630 1.00 92.25 109 MET A N 1
ATOM 860 C CA . MET A 1 109 ? 1.483 6.690 -16.994 1.00 92.25 109 MET A CA 1
ATOM 861 C C . MET A 1 109 ? 0.149 6.678 -16.221 1.00 92.25 109 MET A C 1
ATOM 863 O O . MET A 1 109 ? -0.092 7.549 -15.385 1.00 92.25 109 MET A O 1
ATOM 867 N N . GLN A 1 110 ? -0.719 5.701 -16.486 1.00 92.06 110 GLN A N 1
ATOM 868 C CA . GLN A 1 110 ? -2.015 5.547 -15.828 1.00 92.06 110 GLN A CA 1
ATOM 869 C C . GLN A 1 110 ? -1.944 4.694 -14.556 1.00 92.06 110 GLN A C 1
ATOM 871 O O . GLN A 1 110 ? -2.899 4.707 -13.781 1.00 92.06 110 GLN A O 1
ATOM 876 N N . ASP A 1 111 ? -0.836 3.989 -14.311 1.00 89.56 111 ASP A N 1
ATOM 877 C CA . ASP A 1 111 ? -0.703 3.142 -13.127 1.00 89.56 111 ASP A CA 1
ATOM 878 C C . ASP A 1 111 ? -0.644 3.970 -11.841 1.00 89.56 111 ASP A C 1
ATOM 880 O O . ASP A 1 111 ? -0.026 5.038 -11.784 1.00 89.56 111 ASP A O 1
ATOM 884 N 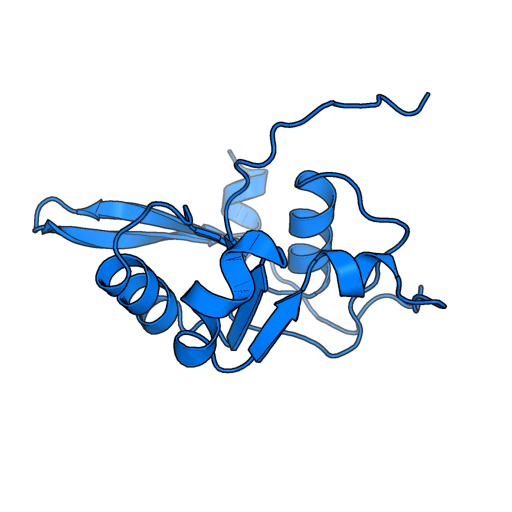N . VAL A 1 112 ? -1.300 3.465 -10.793 1.00 90.06 112 VAL A N 1
ATOM 885 C CA . VAL A 1 112 ? -1.379 4.118 -9.481 1.00 90.06 112 VAL A CA 1
ATOM 886 C C . VAL A 1 112 ? -0.084 3.888 -8.708 1.00 90.06 112 VAL A C 1
ATOM 888 O O . VAL A 1 112 ? 0.295 2.751 -8.426 1.00 90.06 112 VAL A O 1
ATOM 891 N N . VAL A 1 113 ? 0.570 4.979 -8.315 1.00 88.44 113 VAL A N 1
ATOM 892 C CA . VAL A 1 113 ? 1.824 4.963 -7.553 1.00 88.44 113 VAL A CA 1
ATOM 893 C C . VAL A 1 113 ? 1.557 4.930 -6.064 1.00 88.44 113 VAL A C 1
ATOM 895 O O . VAL A 1 113 ? 2.222 4.191 -5.342 1.00 88.44 113 VAL A O 1
ATOM 898 N N . TYR A 1 114 ? 0.578 5.700 -5.589 1.00 88.06 114 TYR A N 1
ATOM 899 C CA . TYR A 1 114 ? 0.191 5.667 -4.187 1.00 88.06 114 TYR A CA 1
ATOM 900 C C . TYR A 1 114 ? -1.281 6.005 -3.961 1.00 88.06 114 TYR A C 1
ATOM 902 O O . TYR A 1 114 ? -1.916 6.679 -4.773 1.00 88.06 114 TYR A O 1
ATOM 910 N N . VAL A 1 115 ? -1.812 5.536 -2.831 1.00 89.69 115 VAL A N 1
ATOM 911 C CA . VAL A 1 115 ? -3.162 5.851 -2.349 1.00 89.69 115 VAL A CA 1
ATOM 912 C C . VAL A 1 115 ? -3.062 6.555 -1.005 1.00 89.69 115 VAL A C 1
ATOM 914 O O . VAL A 1 115 ? -2.472 6.020 -0.071 1.00 89.69 115 VAL A O 1
ATOM 917 N N . LEU A 1 116 ? -3.657 7.741 -0.886 1.00 87.88 116 LEU A N 1
ATOM 918 C CA . LEU A 1 116 ? -3.775 8.458 0.386 1.00 87.88 116 LEU A CA 1
ATOM 919 C C . LEU A 1 116 ? -5.220 8.450 0.852 1.00 87.88 116 LEU A C 1
ATOM 921 O O . LEU A 1 116 ? -6.114 8.836 0.104 1.00 87.88 116 LEU A O 1
ATOM 925 N N . TYR A 1 117 ? -5.456 8.072 2.104 1.00 87.50 117 TYR A N 1
ATOM 926 C CA . TYR A 1 117 ? -6.792 8.176 2.673 1.00 87.50 117 TYR A CA 1
ATOM 927 C C . TYR A 1 117 ? -6.984 9.503 3.381 1.00 87.50 117 TYR A C 1
ATOM 929 O O . TYR A 1 117 ? -6.177 9.918 4.211 1.00 87.50 117 TYR A O 1
ATOM 937 N N . THR A 1 118 ? -8.115 10.129 3.094 1.00 86.75 118 THR A N 1
ATOM 938 C CA . THR A 1 118 ? -8.552 11.363 3.745 1.00 86.75 118 THR A CA 1
ATOM 939 C C . THR A 1 118 ? -9.766 11.085 4.621 1.00 86.75 118 THR A C 1
ATOM 941 O O . THR A 1 118 ? -10.510 10.129 4.386 1.00 86.75 118 THR A O 1
ATOM 944 N N . SER A 1 119 ? -9.977 11.898 5.659 1.00 79.81 119 SER A N 1
ATOM 945 C CA . SER A 1 119 ? -11.217 11.870 6.436 1.00 7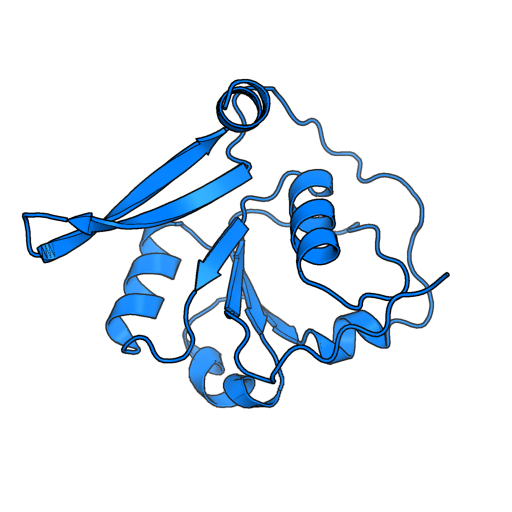9.81 119 SER A CA 1
ATOM 946 C C . SER A 1 119 ? -12.374 12.310 5.537 1.00 79.81 119 SER A C 1
ATOM 948 O O . SER A 1 119 ? -12.535 13.499 5.267 1.00 79.81 119 SER A O 1
ATOM 950 N N . GLY A 1 120 ? -13.155 11.358 5.026 1.00 70.06 120 GLY A N 1
ATOM 951 C CA . GLY A 1 120 ? -14.336 11.671 4.232 1.00 70.06 120 GLY A CA 1
ATOM 952 C C . GLY A 1 120 ? -15.385 12.401 5.071 1.00 70.06 120 GLY A C 1
ATOM 953 O O . GLY A 1 120 ? -15.561 12.113 6.254 1.00 70.06 120 GLY A O 1
ATOM 954 N N . SER A 1 121 ? -16.134 13.315 4.450 1.00 68.12 121 SER A N 1
ATOM 955 C CA . SER A 1 121 ? -17.250 14.034 5.089 1.00 68.12 121 SER A CA 1
ATOM 956 C C . SER A 1 121 ? -18.369 13.113 5.595 1.00 68.12 121 SER A C 1
ATOM 958 O O . SER A 1 121 ? -19.139 13.496 6.467 1.00 68.12 121 SER A O 1
ATOM 960 N N . THR A 1 122 ? -18.439 11.887 5.073 1.00 77.62 122 THR A N 1
ATOM 961 C CA . THR A 1 122 ? -19.384 10.831 5.462 1.00 77.62 122 THR A CA 1
ATOM 962 C C . THR A 1 122 ? -18.871 9.957 6.615 1.00 77.62 122 THR A C 1
ATOM 964 O O . THR A 1 122 ? -19.462 8.922 6.905 1.00 77.62 122 THR A O 1
ATOM 967 N N . GLY A 1 123 ? -17.746 10.318 7.245 1.00 76.31 123 GLY A N 1
ATOM 968 C CA . GLY A 1 123 ? -17.124 9.581 8.352 1.00 76.31 123 GLY A CA 1
ATOM 969 C C . GLY A 1 123 ? -16.258 8.390 7.925 1.00 76.31 123 GLY A C 1
ATOM 970 O O . GLY A 1 123 ? -15.311 8.047 8.629 1.00 76.31 123 GLY A O 1
ATOM 971 N N . GLN A 1 124 ? -16.514 7.798 6.754 1.00 80.88 124 GLN A N 1
ATOM 972 C CA . GLN A 1 124 ? -15.652 6.757 6.187 1.00 80.88 124 GLN A CA 1
ATOM 973 C C . GLN A 1 124 ? -14.455 7.366 5.434 1.00 80.88 124 GLN A C 1
ATOM 975 O O . GLN A 1 124 ? -14.647 8.292 4.634 1.00 80.88 124 GLN A O 1
ATOM 980 N N . PRO A 1 125 ? -13.221 6.875 5.668 1.00 84.31 125 PRO A N 1
ATOM 981 C CA . PRO A 1 125 ? -12.051 7.310 4.915 1.00 84.31 125 PRO A CA 1
ATOM 982 C C . PRO A 1 125 ? -12.208 7.055 3.411 1.00 84.31 125 PRO A C 1
ATOM 984 O O . PRO A 1 125 ? -12.735 6.021 3.017 1.00 84.31 125 PRO A O 1
ATOM 987 N N . LYS A 1 126 ? -11.726 7.979 2.572 1.00 87.81 126 LYS A N 1
ATOM 988 C CA . LYS A 1 126 ? -11.744 7.830 1.105 1.00 87.81 126 LYS A CA 1
ATOM 989 C C . LYS A 1 126 ? -10.325 7.744 0.561 1.00 87.81 126 LYS A C 1
ATOM 991 O O . LYS A 1 126 ? -9.540 8.663 0.809 1.00 87.81 126 LYS A O 1
ATOM 996 N N . GLY A 1 127 ? -10.028 6.676 -0.179 1.00 88.12 127 GLY A N 1
ATOM 997 C CA . GLY A 1 127 ? -8.754 6.484 -0.866 1.00 88.12 127 GLY A CA 1
ATOM 998 C C . GLY A 1 127 ? -8.644 7.365 -2.110 1.00 88.12 127 GLY A C 1
ATOM 999 O O . GLY A 1 127 ? -9.396 7.212 -3.069 1.00 88.12 127 GLY A O 1
ATOM 1000 N N . VAL A 1 128 ? -7.696 8.295 -2.100 1.00 91.56 128 VAL A N 1
ATOM 1001 C CA . VAL A 1 128 ? -7.328 9.134 -3.242 1.00 91.56 128 VAL A CA 1
ATOM 1002 C C . VAL A 1 128 ? -6.153 8.476 -3.948 1.00 91.56 128 VAL A C 1
ATOM 1004 O O . VAL A 1 128 ? -5.072 8.355 -3.375 1.00 91.56 128 VAL A O 1
ATOM 1007 N N . GLN A 1 129 ? -6.375 8.041 -5.184 1.00 91.56 129 GLN A N 1
ATOM 1008 C CA . GLN A 1 129 ? -5.362 7.394 -6.013 1.00 91.56 129 GLN A CA 1
ATOM 1009 C C . GLN A 1 129 ? -4.557 8.441 -6.778 1.00 91.56 129 GLN A C 1
ATOM 1011 O O . GLN A 1 129 ? -5.137 9.290 -7.454 1.00 91.56 129 GLN A O 1
ATOM 1016 N N . ILE A 1 130 ? -3.231 8.352 -6.709 1.00 91.44 130 ILE A N 1
ATOM 1017 C CA . ILE A 1 130 ? -2.324 9.185 -7.495 1.00 91.44 130 ILE A CA 1
ATOM 1018 C C . ILE A 1 130 ? -1.565 8.305 -8.481 1.00 91.44 130 ILE A C 1
ATOM 1020 O O . ILE A 1 130 ? -0.912 7.334 -8.095 1.00 91.44 130 ILE A O 1
ATOM 1024 N N . THR A 1 131 ? -1.671 8.643 -9.763 1.00 92.38 131 THR A N 1
ATOM 1025 C CA . THR A 1 131 ? -1.019 7.923 -10.861 1.00 92.38 131 THR A CA 1
ATOM 1026 C C . THR A 1 131 ? 0.390 8.436 -11.131 1.00 92.38 131 THR A C 1
ATOM 1028 O O . THR A 1 131 ? 0.763 9.518 -10.676 1.00 92.38 131 THR A O 1
ATOM 1031 N N . GLN A 1 132 ? 1.158 7.685 -11.923 1.00 89.69 132 GLN A N 1
ATOM 1032 C CA . GLN A 1 132 ? 2.464 8.115 -12.437 1.00 89.69 132 GLN A CA 1
ATOM 1033 C C . GLN A 1 132 ? 2.356 9.490 -13.114 1.00 89.69 132 GLN A C 1
ATOM 1035 O O . GLN A 1 132 ? 3.132 10.391 -12.809 1.00 89.69 132 GLN A O 1
ATOM 1040 N N . LEU A 1 133 ? 1.338 9.684 -13.964 1.00 92.31 133 LEU A N 1
ATOM 1041 C CA . LEU A 1 133 ? 1.070 10.966 -14.618 1.00 92.31 133 LEU A CA 1
ATOM 1042 C C . LEU A 1 133 ? 0.737 12.080 -13.618 1.00 92.31 133 LEU A C 1
ATOM 1044 O O . LEU A 1 133 ? 1.200 13.206 -13.770 1.00 92.31 133 LEU A O 1
ATOM 1048 N N . GLY A 1 134 ? -0.087 11.776 -12.612 1.00 89.88 134 GLY A N 1
ATOM 1049 C CA . GLY A 1 134 ? -0.458 12.740 -11.579 1.00 89.88 134 GLY A CA 1
ATOM 1050 C C . GLY A 1 134 ? 0.749 13.218 -10.772 1.00 89.88 134 GLY A C 1
ATOM 1051 O O . GLY A 1 134 ? 0.828 14.396 -10.450 1.00 89.88 134 GLY A O 1
ATOM 1052 N N . LEU A 1 135 ? 1.703 12.322 -10.507 1.00 86.00 135 LEU A N 1
ATOM 1053 C CA . LEU A 1 135 ? 2.927 12.624 -9.766 1.00 86.00 135 LEU A CA 1
ATOM 1054 C C . LEU A 1 135 ? 3.930 13.470 -10.565 1.00 86.00 135 LEU A C 1
ATOM 1056 O O . LEU A 1 135 ? 4.620 14.300 -9.988 1.00 86.00 135 LEU A O 1
ATOM 1060 N N . VAL A 1 136 ? 4.049 13.266 -11.881 1.00 88.25 136 VAL A N 1
ATOM 1061 C CA . VAL A 1 136 ? 4.991 14.055 -12.706 1.00 88.25 136 VAL A CA 1
ATOM 1062 C C . VAL A 1 136 ? 4.467 15.450 -13.057 1.00 88.25 136 VAL A C 1
ATOM 1064 O O . VAL A 1 136 ? 5.254 16.312 -13.434 1.00 88.25 136 VAL A O 1
ATOM 1067 N N . ASN A 1 137 ? 3.154 15.668 -12.942 1.00 84.56 137 ASN A N 1
ATOM 1068 C CA . ASN A 1 137 ? 2.492 16.932 -13.274 1.00 84.56 137 ASN A CA 1
ATOM 1069 C C . ASN A 1 137 ? 2.161 17.801 -12.043 1.00 84.56 137 ASN A C 1
ATOM 1071 O O . ASN A 1 137 ? 1.467 18.808 -12.199 1.00 84.56 137 ASN A O 1
ATOM 1075 N N . SER A 1 138 ? 2.591 17.401 -10.841 1.00 66.50 138 SER A N 1
ATOM 1076 C CA . SER A 1 138 ? 2.313 18.089 -9.568 1.00 66.50 138 SER A CA 1
ATOM 1077 C C . SER A 1 138 ? 3.379 19.097 -9.165 1.00 66.50 138 SER A C 1
ATOM 1079 O O . SER A 1 138 ? 4.571 18.760 -9.339 1.00 66.50 138 SER A O 1
#

Foldseek 3Di:
DDPPDPDDPQFFKKFKQDADPAQFDDQDDDDVRVLVSCVLRLIAIETHGLPDDLVLLLVVCVVRNTAEIEDAPVCCVVCVPRHPYYDHPVVVNVPPDHDNDRPPDDFDQARFSYWYWDCDPVRRTDTDTAGNVNVVVD

Sequence (138 aa):
MILQTNLPDCWPITAFVRYYSRACCRSFSGNALLLLAIVKAGATYLPLDPEYPQARIEFMLQDAGAAYLITSEKYSDRFQTMAKNILMEDLLRQAPQYDVTPPDVMITMQDVVYVLYTSGSTGQPKGVQITQLGLVNS

Secondary structure (DSSP, 8-state):
--------S-PPEEEES---S-----S--SHHHHHHHHHHTT--EEEE-TTS-HHHHHHHHHHTT--EEEE-GGGHHHHTTT-SSEEEHHHHHT-S----SPP-----TTSEEEEEEE--TTSS-EEEEEEHHHHHT-

InterPro domains:
  IPR000873 AMP-dependent synthetase/ligase domain [PF00501] (34-138)
  IPR020459 AMP-binding [PR00154] (110-121)
  IPR020459 AMP-binding [PR00154] (122-130)
  IPR020845 AMP-binding, conserved site [PS00455] (115-126)

Organism: NCBI:txid79329

pLDDT: mean 71.93, std 19.83, range [21.09, 92.38]

Radius of gyration: 15.35 Å; chains: 1; bounding box: 48×30×35 Å